Protein AF-A0A8S0P7T4-F1 (afdb_monomer)

Foldseek 3Di:
DVVVVCVPFVDDPDDPPDDGDDDDDADAAPLLLLLVVPLPPQCCVLQAAFFPHKDWPDDPDQQTWIKTAGDPPDPWGIWIKGFHDDDPVQSKTKMATPDGPDPDRDGIAIDGDDYHHHDDSNVSSVVSHVVNVCCVVVVVPDRD

Organism: NCBI:txid158383

Sequence (144 aa):
MEAQYIIRHHRHHPRAHQCSSSVVKHIKAPVDIVWSAVRRFDQPQKYKPFVSRCIVRDDFKIGSVREVNVKSGLPATTSTEMLELLDDQEHILGIKIVGGDHRLKVRAFLYHFVCSDLLSLEVIYTLLKLLFATLIITGQVLII

Radius of gyration: 14.76 Å; Cα contacts (8 Å, |Δi|>4): 246; chains: 1; bounding box: 32×32×36 Å

InterPro domains:
  IPR019587 Polyketide cyclase/dehydrase [PF10604] (19-103)
  IPR023393 START-like domain superfamily [G3DSA:3.30.530.20] (1-114)
  IPR050279 Plant defense and hormone signaling protein [PTHR31213] (17-104)

Nearest PDB structures (foldseek):
  3oqu-assembly1_A  TM=9.646E-01  e=8.986E-13  Arabidopsis thaliana
  3oqu-assembly1_B  TM=9.627E-01  e=3.269E-12  Arabidopsis thaliana
  5zch-assembly2_D  TM=9.610E-01  e=2.718E-12  Oryza sativa Japonica Group
  5gwp-assembly2_D  TM=9.671E-01  e=2.813E-11  Oryza sativa
  5or6-assembly1_A  TM=8.997E-01  e=3.292E-10  Arabidopsis thaliana

Mean predicted aligned error: 7.81 Å

Structure (mmCIF, N/CA/C/O backbone):
data_AF-A0A8S0P7T4-F1
#
_entry.id   AF-A0A8S0P7T4-F1
#
loop_
_atom_site.group_PDB
_atom_site.id
_atom_site.type_symbol
_atom_site.label_atom_id
_atom_site.label_alt_id
_atom_site.label_comp_id
_atom_site.label_asym_id
_atom_site.label_entity_id
_atom_site.label_seq_id
_atom_site.pdbx_PDB_ins_code
_atom_site.Cartn_x
_atom_site.Cartn_y
_atom_site.Cartn_z
_atom_site.occupancy
_atom_site.B_iso_or_equiv
_atom_site.auth_seq_id
_atom_site.auth_comp_id
_atom_site.auth_asym_id
_atom_site.auth_atom_id
_atom_site.pdbx_PDB_model_num
ATOM 1 N N . MET A 1 1 ? 1.140 -12.150 22.210 1.00 55.22 1 MET A N 1
ATOM 2 C CA . MET A 1 1 ? 0.026 -11.910 21.270 1.00 55.22 1 MET A CA 1
ATOM 3 C C . MET A 1 1 ? 0.563 -11.352 19.954 1.00 55.22 1 MET A C 1
ATOM 5 O O . MET A 1 1 ? 0.498 -12.051 18.958 1.00 55.22 1 MET A O 1
ATOM 9 N N . GLU A 1 2 ? 1.242 -10.202 19.964 1.00 58.69 2 GLU A N 1
ATOM 10 C CA . GLU A 1 2 ? 1.840 -9.550 18.776 1.00 58.69 2 GLU A CA 1
ATOM 11 C C . GLU A 1 2 ? 2.793 -10.440 17.962 1.00 58.69 2 GLU A C 1
ATOM 13 O O . GLU A 1 2 ? 2.658 -10.547 16.747 1.00 58.69 2 GLU A O 1
ATOM 18 N N . ALA A 1 3 ? 3.706 -11.155 18.628 1.00 56.72 3 ALA A N 1
ATOM 19 C CA . ALA A 1 3 ? 4.655 -12.046 17.956 1.00 56.72 3 ALA A CA 1
ATOM 20 C C . ALA A 1 3 ? 3.970 -13.152 17.127 1.00 56.72 3 ALA A C 1
ATOM 22 O O . ALA A 1 3 ? 4.479 -13.530 16.077 1.00 56.72 3 ALA A O 1
ATOM 23 N N . GLN A 1 4 ? 2.798 -13.647 17.550 1.00 59.97 4 GLN A N 1
ATOM 24 C CA . GLN A 1 4 ? 2.056 -14.658 16.788 1.00 59.97 4 GLN A CA 1
ATOM 25 C C . GLN A 1 4 ? 1.457 -14.076 15.501 1.00 59.97 4 GLN A C 1
ATOM 27 O O . GLN A 1 4 ? 1.464 -14.758 14.480 1.00 59.97 4 GLN A O 1
ATOM 32 N N . TYR A 1 5 ? 1.001 -12.820 15.518 1.00 64.56 5 TYR A N 1
ATOM 33 C CA . TYR A 1 5 ? 0.485 -12.139 14.325 1.00 64.56 5 TYR A CA 1
ATOM 34 C C . TYR A 1 5 ? 1.599 -11.818 13.326 1.00 64.56 5 TYR A C 1
ATOM 36 O O . TYR A 1 5 ? 1.454 -12.103 12.138 1.00 64.56 5 TYR A O 1
ATOM 44 N N . ILE A 1 6 ? 2.752 -11.339 13.809 1.00 63.84 6 ILE A N 1
ATOM 45 C CA . ILE A 1 6 ? 3.943 -11.116 12.972 1.00 63.84 6 ILE A CA 1
ATOM 46 C C . ILE A 1 6 ? 4.357 -12.421 12.277 1.00 63.84 6 ILE A C 1
ATOM 48 O O . ILE A 1 6 ? 4.576 -12.443 11.071 1.00 63.84 6 ILE A O 1
ATOM 52 N N . ILE A 1 7 ? 4.393 -13.537 13.011 1.00 64.06 7 ILE A N 1
ATOM 53 C CA . ILE A 1 7 ? 4.761 -14.848 12.454 1.00 64.06 7 ILE A CA 1
ATOM 54 C C . ILE A 1 7 ? 3.720 -15.381 11.457 1.00 64.06 7 ILE A C 1
ATOM 56 O O . ILE A 1 7 ? 4.090 -16.094 10.525 1.00 64.06 7 ILE A O 1
ATOM 60 N N . ARG A 1 8 ? 2.428 -15.091 11.640 1.00 65.75 8 ARG A N 1
ATOM 61 C CA . ARG A 1 8 ? 1.369 -15.583 10.743 1.00 65.75 8 ARG A CA 1
ATOM 62 C C . ARG A 1 8 ? 1.293 -14.798 9.441 1.00 65.75 8 ARG A C 1
ATOM 64 O O . ARG A 1 8 ? 1.174 -15.405 8.384 1.00 65.75 8 ARG A O 1
ATOM 71 N N . HIS A 1 9 ? 1.384 -13.474 9.524 1.00 64.38 9 HIS A N 1
ATOM 72 C CA . HIS A 1 9 ? 1.082 -12.597 8.395 1.00 64.38 9 HIS A CA 1
ATOM 73 C C . HIS A 1 9 ? 2.343 -11.989 7.765 1.00 64.38 9 HIS A C 1
ATOM 75 O O . HIS A 1 9 ? 2.407 -11.853 6.550 1.00 64.38 9 HIS A 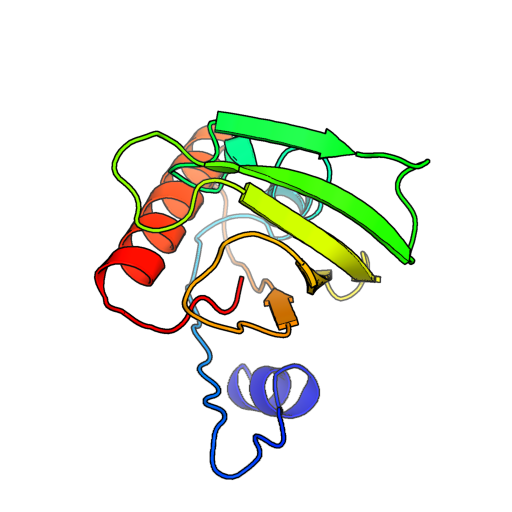O 1
ATOM 81 N N . HIS A 1 10 ? 3.398 -11.727 8.543 1.00 64.75 10 HIS A N 1
ATOM 82 C CA . HIS A 1 10 ? 4.618 -11.049 8.072 1.00 64.75 10 HIS A CA 1
ATOM 83 C C . HIS A 1 10 ? 5.807 -12.001 7.856 1.00 64.75 10 HIS A C 1
ATOM 85 O O . HIS A 1 10 ? 6.963 -11.577 7.764 1.00 64.75 10 HIS A O 1
ATOM 91 N N . ARG A 1 11 ? 5.556 -13.314 7.772 1.00 65.31 11 ARG A N 1
ATOM 92 C CA . ARG A 1 11 ? 6.609 -14.309 7.549 1.00 65.31 11 ARG A CA 1
ATOM 93 C C . ARG A 1 11 ? 6.966 -14.393 6.074 1.00 65.31 11 ARG A C 1
ATOM 95 O O . ARG A 1 11 ? 6.428 -15.195 5.312 1.00 65.31 11 ARG A O 1
ATOM 102 N N . HIS A 1 12 ? 7.931 -13.577 5.683 1.00 68.62 12 HIS A N 1
ATOM 103 C CA . HIS A 1 12 ? 8.570 -13.693 4.383 1.00 68.62 12 HIS A CA 1
ATOM 104 C C . HIS A 1 12 ? 9.703 -14.725 4.442 1.00 68.62 12 HIS A C 1
ATOM 106 O O . HIS A 1 12 ? 10.427 -14.814 5.431 1.00 68.62 12 HIS A O 1
ATOM 112 N N . HIS A 1 13 ? 9.872 -15.494 3.367 1.00 69.69 13 HIS A N 1
ATOM 113 C CA . HIS A 1 13 ? 11.032 -16.363 3.158 1.00 69.69 13 HIS A CA 1
ATOM 114 C C . HIS A 1 13 ? 11.975 -15.672 2.161 1.00 69.69 13 HIS A C 1
ATOM 116 O O . HIS A 1 13 ? 11.913 -15.965 0.961 1.00 69.69 13 HIS A O 1
ATOM 122 N N . PRO A 1 14 ? 12.775 -14.680 2.606 1.00 72.62 14 PRO A N 1
ATOM 123 C CA . PRO A 1 14 ? 13.667 -13.959 1.713 1.00 72.62 14 PRO A CA 1
ATOM 124 C C . PRO A 1 14 ? 14.710 -14.911 1.122 1.00 72.62 14 PRO A C 1
ATOM 126 O O . PRO A 1 14 ? 15.282 -15.753 1.812 1.00 72.62 14 PRO A O 1
ATOM 129 N N . ARG A 1 15 ? 14.973 -14.771 -0.179 1.00 77.31 15 ARG A N 1
ATOM 130 C CA . ARG A 1 15 ? 16.134 -15.392 -0.834 1.00 77.31 15 ARG A CA 1
ATOM 131 C C . ARG A 1 15 ? 17.424 -14.693 -0.384 1.00 77.31 15 ARG A C 1
ATOM 133 O O . ARG A 1 15 ? 17.370 -13.600 0.163 1.00 77.31 15 ARG A O 1
ATOM 140 N N . ALA A 1 16 ? 18.586 -15.260 -0.711 1.00 77.62 16 ALA A N 1
ATOM 141 C CA . ALA A 1 16 ? 19.901 -14.735 -0.303 1.00 77.62 16 ALA A CA 1
ATOM 142 C C . ALA A 1 16 ? 20.176 -13.251 -0.659 1.00 77.62 16 ALA A C 1
ATOM 144 O O . ALA A 1 16 ? 21.020 -12.622 -0.038 1.00 77.62 16 ALA A O 1
ATOM 145 N N . HIS A 1 17 ? 19.469 -12.681 -1.641 1.00 76.81 17 HIS A N 1
ATOM 146 C CA . HIS A 1 17 ? 19.585 -11.278 -2.073 1.00 76.81 17 HIS A CA 1
ATOM 147 C C . HIS A 1 17 ? 18.384 -10.414 -1.648 1.00 76.81 17 HIS A C 1
ATOM 149 O O . HIS A 1 17 ? 18.127 -9.363 -2.237 1.00 76.81 17 HIS A O 1
ATOM 155 N N . GLN A 1 18 ? 17.579 -10.894 -0.700 1.00 75.19 18 GLN A N 1
ATOM 156 C CA . GLN A 1 18 ? 16.372 -10.227 -0.229 1.00 75.19 18 GLN A CA 1
ATOM 157 C C . GLN A 1 18 ? 16.469 -9.987 1.271 1.00 75.19 18 GLN A C 1
ATOM 159 O O . GLN A 1 18 ? 17.012 -10.802 2.010 1.00 75.19 18 GLN A O 1
ATOM 164 N N . CYS A 1 19 ? 15.880 -8.886 1.713 1.00 74.69 19 CYS A N 1
ATOM 165 C CA . CYS A 1 19 ? 15.738 -8.566 3.123 1.00 74.69 19 CYS A CA 1
ATOM 166 C C . CYS A 1 19 ? 14.250 -8.525 3.474 1.00 74.69 19 CYS A C 1
ATOM 168 O O . CYS A 1 19 ? 13.418 -8.177 2.635 1.00 74.69 19 CYS A O 1
ATOM 170 N N . SER A 1 20 ? 13.934 -8.859 4.722 1.00 72.94 20 SER A N 1
ATOM 171 C CA . SER A 1 20 ? 12.624 -8.630 5.324 1.00 72.94 20 SER A CA 1
ATOM 172 C C . SER A 1 20 ? 12.832 -7.854 6.615 1.00 72.94 20 SER A C 1
ATOM 174 O O . SER A 1 20 ? 13.755 -8.144 7.370 1.00 72.94 20 SER A O 1
ATOM 176 N N . SER A 1 21 ? 11.973 -6.878 6.864 1.00 73.88 21 SER A N 1
ATOM 177 C CA . SER A 1 21 ? 11.859 -6.176 8.141 1.00 73.88 21 SER A CA 1
ATOM 178 C C . SER A 1 21 ? 10.480 -6.485 8.742 1.00 73.88 21 SER A C 1
ATOM 180 O O . SER A 1 21 ? 9.687 -7.224 8.162 1.00 73.88 21 SER A O 1
ATOM 182 N N . SER A 1 22 ? 10.167 -5.970 9.916 1.00 72.44 22 SER A N 1
ATOM 183 C CA . SER A 1 22 ? 8.801 -5.888 10.440 1.00 72.44 22 SER A CA 1
ATOM 184 C C . SER A 1 22 ? 8.815 -4.797 11.491 1.00 72.44 22 SER A C 1
ATOM 186 O O . SER A 1 22 ? 9.726 -4.762 12.319 1.00 72.44 22 SER A O 1
ATOM 188 N N . VAL A 1 23 ? 7.837 -3.896 11.455 1.00 74.12 23 VAL A N 1
ATOM 189 C CA . VAL A 1 23 ? 7.754 -2.806 12.427 1.00 74.12 23 VAL A CA 1
ATOM 190 C C . VAL A 1 23 ? 6.392 -2.819 13.083 1.00 74.12 23 VAL A C 1
ATOM 192 O O . VAL A 1 23 ? 5.365 -2.876 12.416 1.00 74.12 23 VAL A O 1
ATOM 195 N N . VAL A 1 24 ? 6.406 -2.751 14.410 1.00 73.00 24 VAL A N 1
ATOM 196 C CA . VAL A 1 24 ? 5.208 -2.632 15.232 1.00 73.00 24 VAL A CA 1
ATOM 197 C C . VAL A 1 24 ? 5.195 -1.239 15.832 1.00 73.00 24 VAL A C 1
ATOM 199 O O . VAL A 1 24 ? 6.182 -0.796 16.426 1.00 73.00 24 VAL A O 1
ATOM 202 N N . LYS A 1 25 ? 4.069 -0.542 15.688 1.00 75.19 25 LYS A N 1
ATOM 203 C CA . LYS A 1 25 ? 3.845 0.737 16.350 1.00 75.19 25 LYS A CA 1
ATOM 204 C C . LYS A 1 25 ? 2.477 0.754 17.001 1.00 75.19 25 LYS A C 1
ATOM 206 O O . LYS A 1 25 ? 1.470 0.516 16.345 1.00 75.19 25 LYS A O 1
ATOM 211 N N . HIS A 1 26 ? 2.450 1.109 18.279 1.00 73.38 26 HIS A N 1
ATOM 212 C CA . HIS A 1 26 ? 1.206 1.373 18.987 1.00 73.38 26 HIS A CA 1
ATOM 213 C C . HIS A 1 26 ? 0.729 2.790 18.696 1.00 73.38 26 HIS A C 1
ATOM 215 O O . HIS A 1 26 ? 1.473 3.762 18.863 1.00 73.38 26 HIS A O 1
ATOM 221 N N . ILE A 1 27 ? -0.522 2.886 18.262 1.00 75.81 27 ILE A N 1
ATOM 222 C CA . ILE A 1 27 ? -1.264 4.132 18.099 1.00 75.81 27 ILE A CA 1
ATOM 223 C C . ILE A 1 27 ? -2.386 4.085 19.134 1.00 75.81 27 ILE A C 1
ATOM 225 O O . ILE A 1 27 ? -3.019 3.049 19.301 1.00 75.81 27 ILE A O 1
ATOM 229 N N . LYS A 1 28 ? -2.614 5.186 19.851 1.00 79.06 28 LYS A N 1
ATOM 230 C CA . LYS A 1 28 ? -3.696 5.283 20.839 1.00 79.06 28 LYS A CA 1
ATOM 231 C C . LYS A 1 28 ? -5.003 5.702 20.162 1.00 79.06 28 LYS A C 1
ATOM 233 O O . LYS A 1 28 ? -5.409 6.843 20.302 1.00 79.06 28 LYS A O 1
ATOM 238 N N . ALA A 1 29 ? -5.582 4.866 19.312 1.00 79.19 29 ALA A N 1
ATOM 239 C CA . ALA A 1 29 ? -6.795 5.202 18.560 1.00 79.19 29 ALA A CA 1
ATOM 240 C C . ALA A 1 29 ? -7.746 3.991 18.491 1.00 79.19 29 ALA A C 1
ATOM 242 O O . ALA A 1 29 ? -7.339 2.881 18.805 1.00 79.19 29 ALA A O 1
ATOM 243 N N . PRO A 1 30 ? -9.017 4.142 18.089 1.00 85.31 30 PRO A N 1
ATOM 244 C CA . PRO A 1 30 ? -9.849 2.992 17.766 1.00 85.31 30 PRO A CA 1
ATOM 245 C C . PRO A 1 30 ? -9.380 2.386 16.440 1.00 85.31 30 PRO A C 1
ATOM 247 O O . PRO A 1 30 ? -9.068 3.123 15.495 1.00 85.31 30 PRO A O 1
ATOM 250 N N . VAL A 1 31 ? -9.346 1.051 16.359 1.00 84.38 31 VAL A N 1
ATOM 251 C CA . VAL A 1 31 ? -8.835 0.330 15.179 1.00 84.38 31 VAL A CA 1
ATOM 252 C C . VAL A 1 31 ? -9.589 0.718 13.910 1.00 84.38 31 VAL A C 1
ATOM 254 O O . VAL A 1 31 ? -8.948 1.019 12.909 1.00 84.38 31 VAL A O 1
ATOM 257 N N . ASP A 1 32 ? -10.913 0.866 13.985 1.00 85.06 32 ASP A N 1
ATOM 258 C CA . ASP A 1 32 ? -11.765 1.240 12.851 1.00 85.06 32 ASP A CA 1
ATOM 259 C C . ASP A 1 32 ? -11.368 2.592 12.252 1.00 85.06 32 ASP A C 1
ATOM 261 O O . ASP A 1 32 ? -11.372 2.780 11.034 1.00 85.06 32 ASP A O 1
ATOM 265 N N . ILE A 1 33 ? -10.976 3.549 13.101 1.00 86.31 33 ILE A N 1
ATOM 266 C CA . ILE A 1 33 ? -10.585 4.884 12.649 1.00 86.31 33 ILE A CA 1
ATOM 267 C C . ILE A 1 33 ? -9.237 4.814 11.930 1.00 86.31 33 ILE A C 1
ATOM 269 O O . ILE A 1 33 ? -9.101 5.361 10.832 1.00 86.31 33 ILE A O 1
ATOM 273 N N . VAL A 1 34 ? -8.257 4.112 12.506 1.00 86.69 34 VAL A N 1
ATOM 274 C CA . VAL A 1 34 ? -6.941 3.917 11.877 1.00 86.69 34 VAL A CA 1
ATOM 275 C C . VAL A 1 34 ? -7.082 3.138 10.571 1.00 86.69 34 VAL A C 1
ATOM 277 O O . VAL A 1 34 ? -6.541 3.543 9.540 1.00 86.69 34 VAL A O 1
ATOM 280 N N . TRP A 1 35 ? -7.872 2.070 10.586 1.00 89.94 35 TRP A N 1
ATOM 281 C CA . TRP A 1 35 ? -8.138 1.243 9.424 1.00 89.94 35 TRP A CA 1
ATOM 282 C C . TRP A 1 35 ? -8.827 2.030 8.311 1.00 89.94 35 TRP A C 1
ATOM 284 O O . TRP A 1 35 ? -8.373 1.991 7.171 1.00 89.94 35 TRP A O 1
ATOM 294 N N . SER A 1 36 ? -9.834 2.854 8.628 1.00 90.19 36 SER A N 1
ATOM 295 C CA . SER A 1 36 ? -10.515 3.717 7.649 1.00 90.19 36 SER A CA 1
ATOM 296 C C . SER A 1 36 ? -9.582 4.701 6.928 1.00 90.19 36 SER A C 1
ATOM 298 O O . SER A 1 36 ? -9.902 5.170 5.828 1.00 90.19 36 SER A O 1
ATOM 300 N N . ALA A 1 37 ? -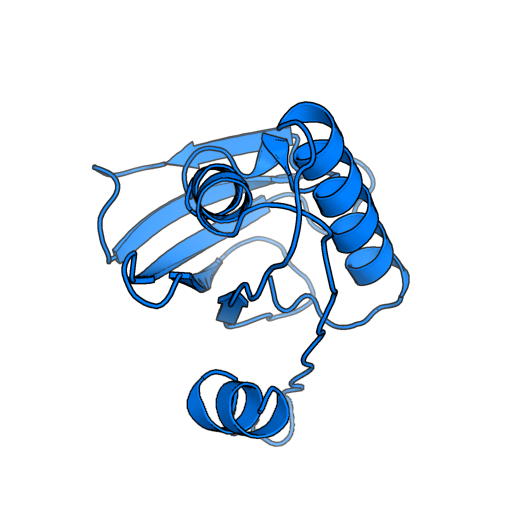8.439 5.030 7.541 1.00 88.19 37 ALA A N 1
ATOM 301 C CA . ALA A 1 37 ? -7.398 5.858 6.951 1.00 88.19 37 ALA A CA 1
ATOM 302 C C . ALA A 1 37 ? -6.437 5.028 6.088 1.00 88.19 37 ALA A C 1
ATOM 304 O O . ALA A 1 37 ? -6.176 5.400 4.943 1.00 88.19 37 ALA A O 1
ATOM 305 N N . VAL A 1 38 ? -5.929 3.909 6.614 1.00 89.00 38 VAL A N 1
ATOM 306 C CA . VAL A 1 38 ? -4.865 3.127 5.959 1.00 89.00 38 VAL A CA 1
ATOM 307 C C . VAL A 1 38 ? -5.396 2.233 4.842 1.00 89.00 38 VAL A C 1
ATOM 309 O O . VAL A 1 38 ? -4.722 2.091 3.825 1.00 89.00 38 VAL A O 1
ATOM 312 N N . ARG A 1 39 ? -6.634 1.728 4.948 1.00 91.00 39 ARG A N 1
ATOM 313 C CA . ARG A 1 39 ? -7.281 0.912 3.905 1.00 91.00 39 ARG A CA 1
ATOM 314 C C . ARG A 1 39 ? -7.476 1.643 2.577 1.00 91.00 39 ARG A C 1
ATOM 316 O O . ARG A 1 39 ? -7.779 1.013 1.572 1.00 91.00 39 ARG A O 1
ATOM 323 N N . ARG A 1 40 ? -7.321 2.974 2.548 1.00 90.69 40 ARG A N 1
ATOM 324 C CA . ARG A 1 40 ? -7.473 3.813 1.349 1.00 90.69 40 ARG A CA 1
ATOM 325 C C . ARG A 1 40 ? -6.291 3.641 0.402 1.00 90.69 40 ARG A C 1
ATOM 327 O O . ARG A 1 40 ? -5.368 4.459 0.354 1.00 90.69 40 ARG A O 1
ATOM 334 N N . PHE A 1 41 ? -6.342 2.574 -0.385 1.00 91.38 41 PHE A N 1
ATOM 335 C CA . PHE A 1 41 ? -5.366 2.302 -1.434 1.00 91.38 41 PHE A CA 1
ATOM 336 C C . PHE A 1 41 ? -5.335 3.394 -2.527 1.00 91.38 41 PHE A C 1
ATOM 338 O O . PHE A 1 41 ? -4.308 3.603 -3.161 1.00 91.38 41 PHE A O 1
ATOM 345 N N . ASP A 1 42 ? -6.383 4.188 -2.702 1.00 91.75 42 ASP A N 1
ATOM 346 C CA . ASP A 1 42 ? -6.423 5.308 -3.646 1.00 91.75 42 ASP A CA 1
ATOM 347 C C . ASP A 1 42 ? -5.789 6.600 -3.101 1.00 91.75 42 ASP A C 1
ATOM 349 O O . ASP A 1 42 ? -5.327 7.436 -3.879 1.00 91.75 42 ASP A O 1
ATOM 353 N N . GLN A 1 43 ? -5.731 6.770 -1.773 1.00 91.88 43 GLN A N 1
ATOM 354 C CA . GLN A 1 43 ? -5.322 8.023 -1.120 1.00 91.88 43 GLN A CA 1
ATOM 355 C C . GLN A 1 43 ? -4.126 7.887 -0.154 1.00 91.88 43 GLN A C 1
ATOM 357 O O . GLN A 1 43 ? -4.181 8.406 0.971 1.00 91.88 43 GLN A O 1
ATOM 362 N N . PRO A 1 44 ? -2.997 7.273 -0.563 1.00 90.62 44 PRO A N 1
ATOM 363 C CA . PRO A 1 44 ? -1.824 7.129 0.299 1.00 90.62 44 PRO A CA 1
ATOM 364 C C . PRO A 1 44 ? -1.230 8.466 0.764 1.00 90.62 44 PRO A C 1
ATOM 366 O O . PRO A 1 44 ? -0.661 8.532 1.849 1.00 90.62 44 PRO A O 1
ATOM 369 N N . GLN A 1 45 ? -1.400 9.554 0.005 1.00 90.38 45 GLN A N 1
ATOM 370 C CA . GLN A 1 45 ? -0.923 10.906 0.338 1.00 90.38 45 GLN A CA 1
ATOM 371 C C . GLN A 1 45 ? -1.449 11.451 1.665 1.00 90.38 45 GLN A C 1
ATOM 373 O O . GLN A 1 45 ? -0.853 12.356 2.254 1.00 90.38 45 GLN A O 1
ATOM 378 N N . LYS A 1 46 ? -2.573 10.916 2.149 1.00 89.25 46 LYS A N 1
ATOM 379 C CA . LYS A 1 46 ? -3.134 11.354 3.422 1.00 89.25 46 LYS A CA 1
ATOM 380 C C . LYS A 1 46 ? -2.285 10.907 4.603 1.00 89.25 46 LYS A C 1
ATOM 382 O O . LYS A 1 46 ? -2.213 11.645 5.578 1.00 89.25 46 LYS A O 1
ATOM 387 N N . TYR A 1 47 ? -1.622 9.755 4.512 1.00 86.56 47 TYR A N 1
ATOM 388 C CA . TYR A 1 47 ? -0.889 9.164 5.632 1.00 86.56 47 TYR A CA 1
ATOM 389 C C . TYR A 1 47 ? 0.593 8.888 5.343 1.00 86.56 47 TYR A C 1
ATOM 391 O O . TYR A 1 47 ? 1.379 8.838 6.282 1.00 86.56 47 TYR A O 1
ATOM 399 N N . LYS A 1 48 ? 1.015 8.770 4.078 1.00 86.94 48 LYS A N 1
ATOM 400 C CA . LYS A 1 48 ? 2.427 8.627 3.699 1.00 86.94 48 LYS A CA 1
ATOM 401 C C . LYS A 1 48 ? 3.043 10.002 3.408 1.00 86.94 48 LYS A C 1
ATOM 403 O O . LYS A 1 48 ? 2.582 10.696 2.496 1.00 86.94 48 LYS A O 1
ATOM 408 N N . PRO A 1 49 ? 4.095 10.416 4.132 1.00 78.19 49 PRO A N 1
ATOM 409 C CA . PRO A 1 49 ? 4.841 11.615 3.795 1.00 78.19 49 PRO A CA 1
ATOM 410 C C . PRO A 1 49 ? 5.564 11.350 2.470 1.00 78.19 49 PRO A C 1
ATOM 412 O O . PRO A 1 49 ? 5.948 10.224 2.183 1.00 78.19 49 PRO A O 1
ATOM 415 N N . PHE A 1 50 ? 5.737 12.375 1.647 1.00 83.75 50 PHE A N 1
ATOM 416 C CA . PHE A 1 50 ? 6.408 12.308 0.339 1.00 83.75 50 PHE A CA 1
ATOM 417 C C . PHE A 1 50 ? 5.624 11.744 -0.842 1.00 83.75 50 PHE A C 1
ATOM 419 O O . PHE A 1 50 ? 6.134 11.848 -1.949 1.00 83.75 50 PHE A O 1
ATOM 426 N N . VAL A 1 51 ? 4.390 11.267 -0.686 1.00 88.62 51 VAL A N 1
ATOM 427 C CA . VAL A 1 51 ? 3.531 11.045 -1.859 1.00 88.62 51 VAL A CA 1
ATOM 428 C C . VAL A 1 51 ? 3.029 12.396 -2.371 1.00 88.62 51 VAL A C 1
ATOM 430 O O . VAL A 1 51 ? 2.440 13.173 -1.616 1.00 88.62 51 VAL A O 1
ATOM 433 N N . SER A 1 52 ? 3.290 12.694 -3.642 1.00 90.06 52 SER A N 1
ATOM 434 C CA . SER A 1 52 ? 2.813 13.902 -4.324 1.00 90.06 52 SER A CA 1
ATOM 435 C C . SER A 1 52 ? 1.508 13.644 -5.075 1.00 90.06 52 SER A C 1
ATOM 437 O O . SER A 1 52 ? 0.617 14.492 -5.067 1.00 90.06 52 SER A O 1
ATOM 439 N N . ARG A 1 53 ? 1.368 12.461 -5.683 1.00 90.56 53 ARG A N 1
ATOM 440 C CA . ARG A 1 53 ? 0.186 12.067 -6.456 1.00 90.56 53 ARG A CA 1
ATOM 441 C C . ARG A 1 53 ? -0.040 10.562 -6.364 1.00 90.56 53 ARG A C 1
ATOM 443 O O . ARG A 1 53 ? 0.911 9.798 -6.260 1.00 90.56 53 ARG A O 1
ATOM 450 N N . CYS A 1 54 ? -1.299 10.152 -6.438 1.00 92.88 54 CYS A N 1
ATOM 451 C CA . CYS A 1 54 ? -1.705 8.763 -6.598 1.00 92.88 54 CYS A CA 1
ATOM 452 C C . CYS A 1 54 ? -2.758 8.691 -7.708 1.00 92.88 54 CYS A C 1
ATOM 454 O O . CYS A 1 54 ? -3.680 9.508 -7.728 1.00 92.88 54 CYS A O 1
ATOM 456 N N . ILE A 1 55 ? -2.594 7.758 -8.643 1.00 92.94 55 ILE A N 1
ATOM 457 C CA . ILE A 1 55 ? -3.523 7.508 -9.747 1.00 92.94 55 ILE A CA 1
ATOM 458 C C . ILE A 1 55 ? -3.884 6.027 -9.708 1.00 92.94 55 ILE A C 1
ATOM 460 O O . ILE A 1 55 ? -3.006 5.183 -9.850 1.00 92.94 55 ILE A O 1
ATOM 464 N N . VAL A 1 56 ? -5.159 5.701 -9.524 1.00 90.88 56 VAL A N 1
ATOM 465 C CA . VAL A 1 56 ? -5.648 4.315 -9.569 1.00 90.88 56 VAL A CA 1
ATOM 466 C C . VAL A 1 56 ? -6.198 4.044 -10.964 1.00 90.88 56 VAL A C 1
ATOM 468 O O . VAL A 1 56 ? -6.907 4.889 -11.507 1.00 90.88 56 VAL A O 1
ATOM 471 N N . ARG A 1 57 ? -5.835 2.905 -11.564 1.00 78.88 57 ARG A N 1
ATOM 472 C CA . ARG A 1 57 ? -6.245 2.561 -12.937 1.00 78.88 57 ARG A CA 1
ATOM 473 C C . ARG A 1 57 ? -7.591 1.826 -13.011 1.00 78.88 57 ARG A C 1
ATOM 475 O O . ARG A 1 57 ? -8.205 1.848 -14.068 1.00 78.88 57 ARG A O 1
ATOM 482 N N . ASP A 1 58 ? -8.056 1.243 -11.903 1.00 78.19 58 ASP A N 1
ATOM 483 C CA . ASP A 1 58 ? -9.206 0.327 -11.859 1.00 78.19 58 ASP A CA 1
ATOM 484 C C . ASP A 1 58 ? -10.190 0.622 -10.710 1.00 78.19 58 ASP A C 1
ATOM 486 O O . ASP A 1 58 ? -9.877 1.351 -9.764 1.00 78.19 58 ASP A O 1
ATOM 490 N N . ASP A 1 59 ? -11.345 -0.049 -10.750 1.00 73.19 59 ASP A N 1
ATOM 491 C CA . ASP A 1 59 ? -12.361 -0.076 -9.691 1.00 73.19 59 ASP A CA 1
ATOM 492 C C . ASP A 1 59 ? -11.851 -0.817 -8.445 1.00 73.19 59 ASP A C 1
ATOM 494 O O . ASP A 1 59 ? -12.086 -2.014 -8.301 1.00 73.19 59 ASP A O 1
ATOM 498 N N . PHE A 1 60 ? -11.107 -0.105 -7.591 1.00 82.25 60 PHE A N 1
ATOM 499 C CA . PHE A 1 60 ? -10.706 -0.429 -6.209 1.00 82.25 60 PHE A CA 1
ATOM 500 C C . PHE A 1 60 ? -11.079 -1.845 -5.707 1.00 82.25 60 PHE A C 1
ATOM 502 O O . PHE A 1 60 ? -11.973 -2.025 -4.880 1.00 82.25 60 PHE A O 1
ATOM 509 N N . LYS A 1 61 ? -10.378 -2.866 -6.207 1.00 89.19 61 LYS A N 1
ATOM 510 C CA . LYS A 1 61 ? -10.576 -4.285 -5.885 1.00 89.19 61 LYS A CA 1
ATOM 511 C C . LYS A 1 61 ? -9.232 -4.998 -5.793 1.00 89.19 61 LYS A C 1
ATOM 513 O O . LYS A 1 61 ? -8.202 -4.459 -6.193 1.00 89.19 61 LYS A O 1
ATOM 518 N N . ILE A 1 62 ? -9.219 -6.224 -5.276 1.00 92.31 62 ILE A N 1
ATOM 519 C CA . ILE A 1 62 ? -7.999 -7.041 -5.285 1.00 92.31 62 ILE A CA 1
ATOM 520 C C . ILE A 1 62 ? -7.490 -7.185 -6.726 1.00 92.31 62 ILE A C 1
ATOM 522 O O . ILE A 1 62 ? -8.260 -7.475 -7.642 1.00 92.31 62 ILE A O 1
ATOM 526 N N . GLY A 1 63 ? -6.196 -6.941 -6.920 1.00 90.75 63 GLY A N 1
ATOM 527 C CA . GLY A 1 63 ? -5.544 -6.860 -8.225 1.00 90.75 63 GLY A CA 1
ATOM 528 C C . GLY A 1 63 ? -5.507 -5.456 -8.838 1.00 90.75 63 GLY A C 1
ATOM 529 O O . GLY A 1 63 ? -4.771 -5.260 -9.801 1.00 90.75 63 GLY A O 1
ATOM 530 N N . SER A 1 64 ? -6.228 -4.469 -8.289 1.00 93.38 64 SER A N 1
ATOM 531 C CA . SER A 1 64 ? -6.155 -3.080 -8.758 1.00 93.38 64 SER A CA 1
ATOM 532 C C . SER A 1 64 ? -4.745 -2.521 -8.630 1.00 93.38 64 SER A C 1
ATOM 534 O O . SER A 1 64 ? -4.060 -2.732 -7.624 1.00 93.38 64 SER A O 1
ATOM 536 N N . VAL A 1 65 ? -4.341 -1.744 -9.635 1.00 93.50 65 VAL A N 1
ATOM 537 C CA . VAL A 1 65 ? -3.020 -1.115 -9.685 1.00 93.50 65 VAL A CA 1
ATOM 538 C C . VAL A 1 65 ? -3.130 0.398 -9.504 1.00 93.50 65 VAL A C 1
ATOM 540 O O . VAL A 1 65 ? -3.989 1.060 -10.094 1.00 93.50 65 VAL A O 1
ATOM 543 N N . ARG A 1 66 ? -2.223 0.957 -8.702 1.00 93.50 66 ARG A N 1
ATOM 544 C CA . ARG A 1 66 ? -2.011 2.396 -8.548 1.00 93.50 66 ARG A CA 1
ATOM 545 C C . ARG A 1 66 ? -0.607 2.801 -8.974 1.00 93.50 66 ARG A C 1
ATOM 547 O O . ARG A 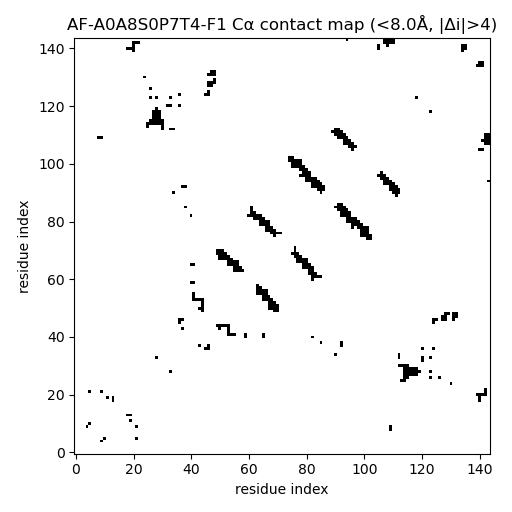1 66 ? 0.361 2.070 -8.774 1.00 93.50 66 ARG A O 1
ATOM 554 N N . GLU A 1 67 ? -0.504 4.003 -9.511 1.00 92.81 67 GLU A N 1
ATOM 555 C CA . GLU A 1 67 ? 0.748 4.697 -9.773 1.00 92.81 67 GLU A CA 1
ATOM 556 C C . GLU A 1 67 ? 0.905 5.818 -8.746 1.00 92.81 67 GLU A C 1
ATOM 558 O O . GLU A 1 67 ? 0.063 6.713 -8.637 1.00 92.81 67 GLU A O 1
ATOM 563 N N . VAL A 1 68 ? 1.962 5.736 -7.945 1.00 91.00 68 VAL A N 1
ATOM 564 C CA . VAL A 1 68 ? 2.275 6.687 -6.883 1.00 91.00 68 VAL A CA 1
ATOM 565 C C . VAL A 1 68 ? 3.480 7.501 -7.313 1.00 91.00 68 VAL A C 1
ATOM 567 O O . VAL A 1 68 ? 4.564 6.952 -7.496 1.00 91.00 68 VAL A O 1
ATOM 570 N N . ASN A 1 69 ? 3.310 8.815 -7.402 1.00 89.50 69 ASN A N 1
ATOM 571 C CA . ASN A 1 69 ? 4.424 9.732 -7.587 1.00 89.50 69 ASN A CA 1
ATOM 572 C C . ASN A 1 69 ? 4.869 10.238 -6.227 1.00 89.50 69 ASN A C 1
ATOM 574 O O . ASN A 1 69 ? 4.045 10.591 -5.373 1.00 89.50 69 ASN A O 1
ATOM 578 N N . VAL A 1 70 ? 6.179 10.313 -6.038 1.00 86.00 70 VAL A N 1
ATOM 579 C CA . VAL A 1 70 ? 6.762 10.891 -4.831 1.00 86.00 70 VAL A CA 1
ATOM 580 C C . VAL A 1 70 ? 7.279 12.305 -5.096 1.00 86.00 70 VAL A C 1
ATOM 582 O O . VAL A 1 70 ? 7.309 12.784 -6.230 1.00 86.00 70 VAL A O 1
ATOM 585 N N . LYS A 1 71 ? 7.578 13.045 -4.030 1.00 83.31 71 LYS A N 1
ATOM 586 C CA . LYS A 1 71 ? 8.096 14.415 -4.124 1.00 83.31 71 LYS A CA 1
ATOM 587 C C . LYS A 1 71 ? 9.523 14.423 -4.688 1.00 83.31 71 LYS A C 1
ATOM 589 O O . LYS A 1 71 ? 10.299 13.500 -4.455 1.00 83.31 71 LYS A O 1
ATOM 594 N N . SER A 1 72 ? 9.864 15.501 -5.394 1.00 66.38 72 SER A N 1
ATOM 595 C CA . SER A 1 72 ? 11.198 15.746 -5.952 1.00 66.38 72 SER A CA 1
ATOM 596 C C . SER A 1 72 ? 12.287 15.747 -4.874 1.00 66.38 72 SER A C 1
ATOM 598 O O . SER A 1 72 ? 12.053 16.218 -3.762 1.00 66.38 72 SER A O 1
ATOM 600 N N . GLY A 1 73 ? 13.488 15.276 -5.223 1.00 70.19 73 GLY A N 1
ATOM 601 C CA . GLY A 1 73 ? 14.636 15.197 -4.308 1.00 70.19 73 GLY A CA 1
ATOM 602 C C . GLY A 1 73 ? 14.793 13.847 -3.601 1.00 70.19 73 GLY A C 1
ATOM 603 O O . GLY A 1 73 ? 15.766 13.656 -2.876 1.00 70.19 73 GLY A O 1
ATOM 604 N N . LEU A 1 74 ? 13.878 12.900 -3.831 1.00 71.69 74 LEU A N 1
ATOM 605 C CA . LEU A 1 74 ? 14.050 11.502 -3.440 1.00 71.69 74 LEU A CA 1
ATOM 606 C C . LEU A 1 74 ? 14.722 10.682 -4.559 1.00 71.69 74 LEU A C 1
ATOM 608 O O . LEU A 1 74 ? 14.612 11.049 -5.728 1.00 71.69 74 LEU A O 1
ATOM 612 N N . PRO A 1 75 ? 15.402 9.562 -4.232 1.00 68.81 75 PRO A N 1
ATOM 613 C CA . PRO A 1 75 ? 16.095 8.730 -5.223 1.00 68.81 75 PRO A CA 1
ATOM 614 C C . PRO A 1 75 ? 15.193 8.029 -6.247 1.00 68.81 75 PRO A C 1
ATOM 616 O O . PRO A 1 75 ? 15.704 7.527 -7.241 1.00 68.81 75 PRO A O 1
ATOM 619 N N . ALA A 1 76 ? 13.894 7.938 -5.970 1.00 73.88 76 ALA A N 1
ATOM 620 C CA . ALA A 1 76 ? 12.875 7.400 -6.861 1.00 73.88 76 ALA A CA 1
ATOM 621 C C . ALA A 1 76 ? 11.791 8.460 -7.049 1.00 73.88 76 ALA A C 1
ATOM 623 O O . ALA A 1 76 ? 11.590 9.286 -6.155 1.00 73.88 76 ALA A O 1
ATOM 624 N N . THR A 1 77 ? 11.102 8.436 -8.184 1.00 81.75 77 THR A N 1
ATOM 625 C CA . THR A 1 77 ? 10.061 9.408 -8.541 1.00 81.75 77 THR A CA 1
ATOM 626 C C . THR A 1 77 ? 8.686 8.766 -8.705 1.00 81.75 77 THR A C 1
ATOM 628 O O . THR A 1 77 ? 7.678 9.443 -8.482 1.00 81.75 77 THR A O 1
ATOM 631 N N . THR A 1 78 ? 8.624 7.464 -9.004 1.00 87.56 78 THR A N 1
ATOM 632 C CA . THR A 1 78 ? 7.388 6.730 -9.305 1.00 87.56 78 THR A CA 1
ATOM 633 C C . THR A 1 78 ? 7.387 5.308 -8.735 1.00 87.56 78 THR A C 1
ATOM 635 O O . THR A 1 78 ? 8.401 4.616 -8.687 1.00 87.56 78 THR A O 1
ATOM 638 N N . SER A 1 79 ? 6.210 4.843 -8.320 1.00 87.81 79 SER A N 1
ATOM 639 C CA . SER A 1 79 ? 5.959 3.488 -7.827 1.00 87.81 79 SER A CA 1
ATOM 640 C C . SER A 1 79 ? 4.705 2.930 -8.477 1.00 87.81 79 SER A C 1
ATOM 642 O O . SER A 1 79 ? 3.654 3.566 -8.423 1.00 87.81 79 SER A O 1
ATOM 644 N N . THR A 1 80 ? 4.786 1.737 -9.058 1.00 90.69 80 THR A N 1
ATOM 645 C CA . THR A 1 80 ? 3.603 1.005 -9.519 1.00 90.69 80 THR A CA 1
ATOM 646 C C . THR A 1 80 ? 3.286 -0.080 -8.504 1.00 90.69 80 THR A C 1
ATOM 648 O O . THR A 1 80 ? 4.080 -0.996 -8.287 1.00 90.69 80 THR A O 1
ATOM 651 N N . GLU A 1 81 ? 2.125 0.027 -7.872 1.00 91.06 81 GLU A N 1
ATOM 652 C CA . GLU A 1 81 ? 1.722 -0.781 -6.726 1.00 91.06 81 GLU A CA 1
ATOM 653 C C . GLU A 1 81 ? 0.402 -1.491 -7.012 1.00 91.06 81 GLU A C 1
ATOM 655 O O . GLU A 1 81 ? -0.511 -0.896 -7.566 1.00 91.06 81 GLU A O 1
ATOM 660 N N . MET A 1 82 ? 0.288 -2.750 -6.613 1.00 91.94 82 MET A N 1
ATOM 661 C CA . MET A 1 82 ? -0.888 -3.595 -6.784 1.00 91.94 82 MET A CA 1
ATOM 662 C C . MET A 1 82 ? -1.469 -3.951 -5.419 1.00 91.94 82 MET A C 1
ATOM 664 O O . MET A 1 82 ? -0.723 -4.290 -4.499 1.00 91.94 82 MET A O 1
ATOM 668 N N . LEU A 1 83 ? -2.792 -3.890 -5.291 1.00 92.62 83 LEU A N 1
ATOM 669 C CA . LEU A 1 83 ? -3.507 -4.353 -4.107 1.00 92.62 83 LEU A CA 1
ATOM 670 C C . LEU A 1 83 ? -3.571 -5.888 -4.116 1.00 92.62 83 LEU A C 1
ATOM 672 O O . LEU A 1 83 ? -4.252 -6.466 -4.958 1.00 92.62 83 LEU A O 1
ATOM 676 N N . GLU A 1 84 ? -2.863 -6.555 -3.205 1.00 91.06 84 GLU A N 1
ATOM 677 C CA . GLU A 1 84 ? -2.844 -8.026 -3.112 1.00 91.06 84 GLU A CA 1
ATOM 678 C C . GLU A 1 84 ? -3.823 -8.571 -2.070 1.00 91.06 84 GLU A C 1
ATOM 680 O O . GLU A 1 84 ? -4.365 -9.657 -2.256 1.00 91.06 84 GLU A O 1
ATOM 685 N N . LEU A 1 85 ? -4.054 -7.830 -0.985 1.00 89.25 85 LEU A N 1
ATOM 686 C CA . LEU A 1 85 ? -4.925 -8.253 0.108 1.00 89.25 85 LEU A CA 1
ATOM 687 C C . LEU A 1 85 ? -5.629 -7.044 0.722 1.00 89.25 85 LEU A C 1
ATOM 689 O O . LEU A 1 85 ? -5.012 -6.001 0.934 1.00 89.25 85 LEU A O 1
ATOM 693 N N . LEU A 1 86 ? -6.911 -7.201 1.024 1.00 91.44 86 LEU A N 1
ATOM 694 C CA . LEU A 1 86 ? -7.701 -6.249 1.786 1.00 91.44 86 LEU A CA 1
ATOM 695 C C . LEU A 1 86 ? -8.705 -7.045 2.617 1.00 91.44 86 LEU A C 1
ATOM 697 O O . LEU A 1 86 ? -9.689 -7.548 2.080 1.00 91.44 86 LEU A O 1
ATOM 701 N N . ASP A 1 87 ? -8.417 -7.184 3.905 1.00 89.75 87 ASP A N 1
ATOM 702 C CA . ASP A 1 87 ? -9.271 -7.855 4.878 1.00 89.75 87 ASP A CA 1
ATOM 703 C C . ASP A 1 87 ? -9.778 -6.819 5.881 1.00 89.75 87 ASP A C 1
ATOM 705 O O . ASP A 1 87 ? -9.013 -6.300 6.694 1.00 89.75 87 ASP A O 1
ATOM 709 N N . ASP A 1 88 ? -11.062 -6.479 5.787 1.00 90.12 88 ASP A N 1
ATOM 710 C CA . ASP A 1 88 ? -11.696 -5.513 6.684 1.00 90.12 88 ASP A CA 1
ATOM 711 C C . ASP A 1 88 ? -12.016 -6.098 8.070 1.00 90.12 88 ASP A C 1
ATOM 713 O O . ASP A 1 88 ? -12.217 -5.321 8.997 1.00 90.12 88 ASP A O 1
ATOM 717 N N . GLN A 1 89 ? -12.066 -7.428 8.231 1.00 89.00 89 GLN A N 1
ATOM 718 C CA . GLN A 1 89 ? -12.337 -8.068 9.526 1.00 89.00 89 GLN A CA 1
ATOM 719 C C . GLN A 1 89 ? -11.066 -8.146 10.372 1.00 89.00 89 GLN A C 1
ATOM 721 O O . GLN A 1 89 ? -11.065 -7.770 11.543 1.00 89.00 89 GLN A O 1
ATOM 726 N N . GLU A 1 90 ? -9.970 -8.586 9.754 1.00 84.06 90 GLU A N 1
ATOM 727 C CA . GLU A 1 90 ? -8.664 -8.699 10.413 1.00 84.06 90 GLU A CA 1
ATOM 728 C C . GLU A 1 90 ? -7.817 -7.417 10.274 1.00 84.06 90 GLU A C 1
ATOM 730 O O . GLU A 1 90 ? -6.706 -7.338 10.796 1.00 84.06 90 GLU A O 1
ATOM 735 N N . HIS A 1 91 ? -8.330 -6.392 9.584 1.00 87.50 91 HIS A N 1
ATOM 736 C CA . HIS A 1 91 ? -7.658 -5.109 9.335 1.00 87.50 91 HIS A CA 1
ATOM 737 C C . HIS A 1 91 ? -6.290 -5.260 8.647 1.00 87.50 91 HIS A C 1
ATOM 739 O O . HIS A 1 91 ? -5.292 -4.645 9.051 1.00 87.50 91 HIS A O 1
ATOM 745 N N . ILE A 1 92 ? -6.246 -6.092 7.600 1.00 85.56 92 ILE A N 1
ATOM 746 C CA . ILE A 1 92 ? -5.023 -6.431 6.866 1.00 85.56 92 ILE A CA 1
ATOM 747 C C . ILE A 1 92 ? -5.037 -5.809 5.474 1.00 85.56 92 ILE A C 1
ATOM 749 O O . ILE A 1 92 ? -5.906 -6.098 4.654 1.00 85.56 92 ILE A O 1
ATOM 753 N N . LEU A 1 93 ? -4.029 -4.989 5.173 1.00 88.06 93 LEU A N 1
ATOM 754 C CA . LEU A 1 93 ? -3.804 -4.424 3.839 1.00 88.06 93 LEU A CA 1
ATOM 755 C C . LEU A 1 93 ? -2.472 -4.934 3.297 1.00 88.06 93 LEU A C 1
ATOM 757 O O . LEU A 1 93 ? -1.426 -4.637 3.868 1.00 88.06 93 LEU A O 1
ATOM 761 N N . GLY A 1 94 ? -2.520 -5.666 2.186 1.00 88.31 94 GLY A N 1
ATOM 762 C CA . GLY A 1 94 ? -1.356 -6.165 1.465 1.00 88.31 94 GLY A CA 1
ATOM 763 C C . GLY A 1 94 ? -1.174 -5.451 0.133 1.00 88.31 94 GLY A C 1
ATOM 764 O O . GLY A 1 94 ? -2.082 -5.426 -0.700 1.00 88.31 94 GLY A O 1
ATOM 765 N N . ILE A 1 95 ? 0.009 -4.887 -0.085 1.00 87.56 95 ILE A N 1
ATOM 766 C CA . ILE A 1 95 ? 0.374 -4.191 -1.320 1.00 87.56 95 ILE A CA 1
ATOM 767 C C . ILE A 1 95 ? 1.635 -4.835 -1.895 1.00 87.56 95 ILE A C 1
ATOM 769 O O . ILE A 1 95 ? 2.523 -5.279 -1.171 1.00 87.56 95 ILE A O 1
ATOM 773 N N . LYS A 1 96 ? 1.748 -4.854 -3.218 1.00 85.75 96 LYS A N 1
ATOM 774 C CA . LYS A 1 96 ? 2.949 -5.296 -3.921 1.00 85.75 96 LYS A CA 1
ATOM 775 C C . LYS A 1 96 ? 3.433 -4.250 -4.880 1.00 85.75 96 LYS A C 1
ATOM 777 O O . LYS A 1 96 ? 2.669 -3.765 -5.705 1.00 85.75 96 LYS A O 1
ATOM 782 N N . ILE A 1 97 ? 4.720 -3.947 -4.824 1.00 86.06 97 ILE A N 1
ATOM 783 C CA . ILE A 1 97 ? 5.337 -3.117 -5.851 1.00 86.06 97 ILE A CA 1
ATOM 784 C C . ILE A 1 97 ? 5.611 -4.015 -7.057 1.00 86.06 97 ILE A C 1
ATOM 786 O O . ILE A 1 97 ? 6.348 -5.000 -6.975 1.00 86.06 97 ILE A O 1
ATOM 790 N N . VAL A 1 98 ? 4.984 -3.676 -8.178 1.00 88.00 98 VAL A N 1
ATOM 791 C CA . VAL A 1 98 ? 5.110 -4.388 -9.456 1.00 88.00 98 VAL A CA 1
ATOM 792 C C . VAL A 1 98 ? 5.992 -3.634 -10.455 1.00 88.00 98 VAL A C 1
ATOM 794 O O . VAL A 1 98 ? 6.414 -4.218 -11.449 1.00 88.00 98 VAL A O 1
ATOM 797 N N . GLY A 1 99 ? 6.315 -2.366 -10.184 1.00 86.62 99 GLY A N 1
ATOM 798 C CA . GLY A 1 99 ? 7.148 -1.525 -11.045 1.00 86.62 99 GLY A CA 1
ATOM 799 C C . GLY A 1 99 ? 7.489 -0.173 -10.413 1.00 86.62 99 GLY A C 1
ATOM 800 O O . GLY A 1 99 ? 7.172 0.079 -9.252 1.00 86.62 99 GLY A O 1
ATOM 801 N N . GLY A 1 100 ? 8.144 0.694 -11.182 1.00 85.56 100 GLY A N 1
ATOM 802 C CA . GLY A 1 100 ? 8.638 2.003 -10.742 1.00 85.56 100 GLY A CA 1
ATOM 803 C C . GLY A 1 100 ? 10.137 2.167 -10.991 1.00 85.56 100 GLY A C 1
ATOM 804 O O . GLY A 1 100 ? 10.805 1.244 -11.461 1.00 85.56 100 GLY A O 1
ATOM 805 N N . ASP A 1 101 ? 10.669 3.338 -10.653 1.00 82.88 101 ASP A N 1
ATOM 806 C CA . ASP A 1 101 ? 12.083 3.706 -10.835 1.00 82.88 101 ASP A CA 1
ATOM 807 C C . ASP A 1 101 ? 12.917 3.525 -9.553 1.00 82.88 101 ASP A C 1
ATOM 809 O O . ASP A 1 101 ? 14.000 4.090 -9.388 1.00 82.88 101 ASP A O 1
ATOM 813 N N . HIS A 1 102 ? 12.426 2.693 -8.632 1.00 72.81 102 HIS A N 1
ATOM 814 C CA . HIS A 1 102 ? 13.095 2.405 -7.369 1.00 72.81 102 HIS A CA 1
ATOM 815 C C . HIS A 1 102 ? 14.417 1.661 -7.580 1.00 72.81 102 HIS A C 1
ATOM 817 O O . HIS A 1 102 ? 14.458 0.566 -8.143 1.00 72.81 102 HIS A O 1
ATOM 823 N N . ARG A 1 103 ? 15.506 2.189 -7.006 1.00 64.31 103 ARG A N 1
ATOM 824 C CA . ARG A 1 103 ? 16.800 1.479 -6.915 1.00 64.31 103 ARG A CA 1
ATOM 825 C C . ARG A 1 103 ? 16.718 0.216 -6.044 1.00 64.31 103 ARG A C 1
ATOM 827 O O . ARG A 1 103 ? 17.486 -0.722 -6.245 1.00 64.31 103 ARG A O 1
ATOM 834 N N . LEU A 1 104 ? 15.796 0.197 -5.076 1.00 59.31 104 LEU A N 1
ATOM 835 C CA . LEU A 1 104 ? 15.524 -0.929 -4.181 1.00 59.31 104 LEU A CA 1
ATOM 836 C C . LEU A 1 104 ? 14.292 -1.702 -4.665 1.00 59.31 104 LEU A C 1
ATOM 838 O O . LEU A 1 104 ? 13.206 -1.141 -4.785 1.00 59.31 104 LEU A O 1
ATOM 842 N N . LYS A 1 105 ? 14.441 -3.012 -4.886 1.00 62.06 105 LYS A N 1
ATOM 843 C CA . LYS A 1 105 ? 13.329 -3.904 -5.250 1.00 62.06 105 LYS A CA 1
ATOM 844 C C . LYS A 1 105 ? 12.569 -4.347 -4.001 1.00 62.06 105 LYS A C 1
ATOM 846 O O . LYS A 1 105 ? 12.704 -5.488 -3.556 1.00 62.06 105 LYS A O 1
ATOM 851 N N . VAL A 1 106 ? 11.781 -3.442 -3.427 1.00 59.25 106 VAL A N 1
ATOM 852 C CA . VAL A 1 106 ? 10.794 -3.818 -2.408 1.00 59.25 106 VAL A CA 1
ATOM 853 C C . VAL A 1 106 ? 9.696 -4.615 -3.101 1.00 59.25 106 VAL A C 1
ATOM 855 O O . VAL A 1 106 ? 9.224 -4.216 -4.158 1.00 59.25 106 VAL A O 1
ATOM 858 N N . ARG A 1 107 ? 9.348 -5.787 -2.564 1.00 57.03 107 ARG A N 1
ATOM 859 C CA . ARG A 1 107 ? 8.378 -6.682 -3.208 1.00 57.03 107 ARG A CA 1
ATOM 860 C C . ARG A 1 107 ? 6.984 -6.536 -2.645 1.00 57.03 107 ARG A C 1
ATOM 862 O O . ARG A 1 107 ? 6.045 -6.481 -3.418 1.00 57.03 107 ARG A O 1
ATOM 869 N N . ALA A 1 108 ? 6.844 -6.515 -1.332 1.00 58.59 108 ALA A N 1
ATOM 870 C CA . ALA A 1 108 ? 5.543 -6.553 -0.701 1.00 58.59 108 ALA A CA 1
ATOM 871 C C . ALA A 1 108 ? 5.570 -5.812 0.627 1.00 58.59 108 ALA A C 1
ATOM 873 O O . ALA A 1 108 ? 6.623 -5.513 1.193 1.00 58.59 108 ALA A O 1
ATOM 874 N N . PHE A 1 109 ? 4.367 -5.520 1.062 1.00 66.19 109 PHE A N 1
ATOM 875 C CA . PHE A 1 109 ? 4.000 -4.531 2.037 1.00 66.19 109 PHE A CA 1
ATOM 876 C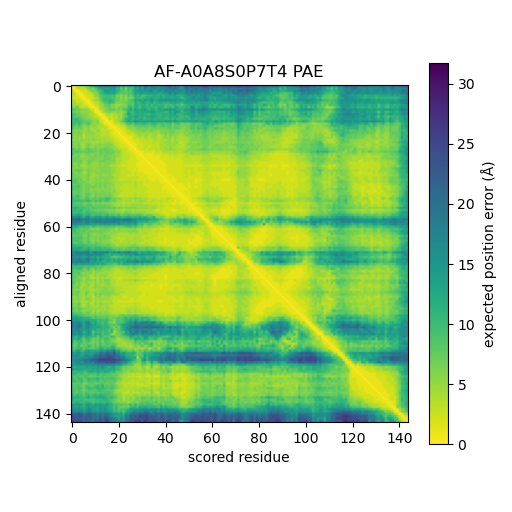 C . PHE A 1 109 ? 2.760 -5.089 2.724 1.00 66.19 109 PHE A C 1
ATOM 878 O O . PHE A 1 109 ? 1.856 -5.575 2.041 1.00 66.19 109 PHE A O 1
ATOM 885 N N . LEU A 1 110 ? 2.757 -5.100 4.050 1.00 62.66 110 LEU A N 1
ATOM 886 C CA . LEU A 1 110 ? 1.667 -5.666 4.819 1.00 62.66 110 LEU A CA 1
ATOM 887 C C . LEU A 1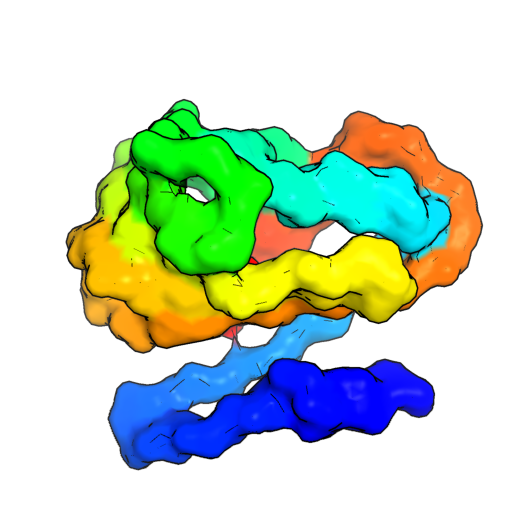 110 ? 1.476 -4.845 6.080 1.00 62.66 110 LEU A C 1
ATOM 889 O O . LEU A 1 110 ? 2.393 -4.722 6.894 1.00 62.66 110 LEU A O 1
ATOM 893 N N . TYR A 1 111 ? 0.256 -4.358 6.257 1.00 68.75 111 TYR A N 1
ATOM 894 C CA . TYR A 1 111 ? -0.164 -3.678 7.468 1.00 68.75 111 TYR A CA 1
ATOM 895 C C . TYR A 1 111 ? -1.115 -4.529 8.273 1.00 68.75 111 TYR A C 1
ATOM 897 O O . TYR A 1 111 ? -2.017 -5.147 7.714 1.00 68.75 111 TYR A O 1
ATOM 905 N N . HIS A 1 112 ? -0.956 -4.453 9.587 1.00 61.66 112 HIS A N 1
ATOM 906 C CA . HIS A 1 112 ? -1.899 -4.978 10.555 1.00 61.66 112 HIS A CA 1
ATOM 907 C C . HIS A 1 112 ? -1.979 -4.003 11.734 1.00 61.66 112 HIS A C 1
ATOM 909 O O . HIS A 1 112 ? -0.947 -3.508 12.202 1.00 61.66 112 HIS A O 1
ATOM 915 N N . PHE A 1 113 ? -3.192 -3.715 12.211 1.00 67.50 113 PHE A N 1
ATOM 916 C CA . PHE A 1 113 ? -3.437 -2.722 13.258 1.00 67.50 113 PHE A CA 1
ATOM 917 C C . PHE A 1 113 ? -4.086 -3.356 14.485 1.00 67.50 113 PHE A C 1
ATOM 919 O O . PHE A 1 113 ? -5.081 -4.062 14.385 1.00 67.50 113 PHE A O 1
ATOM 926 N N . VAL A 1 114 ? -3.533 -3.054 15.659 1.00 58.00 114 VAL A N 1
ATOM 927 C CA . VAL A 1 114 ? -4.096 -3.408 16.969 1.00 58.00 114 VAL A CA 1
ATOM 928 C C . VAL A 1 114 ? -4.109 -2.136 17.808 1.00 58.00 114 VAL A C 1
ATOM 930 O O . VAL A 1 114 ? -3.128 -1.387 17.791 1.00 58.00 114 VAL A O 1
ATOM 933 N N . CYS A 1 115 ? -5.220 -1.841 18.483 1.00 57.44 115 CYS A N 1
ATOM 934 C CA . CYS A 1 115 ? -5.441 -0.503 19.023 1.00 57.44 115 CYS A CA 1
ATOM 935 C C . CYS A 1 115 ? -6.231 -0.475 20.338 1.00 57.44 115 CYS A C 1
ATOM 937 O O . CYS A 1 115 ? -7.077 -1.334 20.581 1.00 57.44 115 CYS A O 1
ATOM 939 N N . SER A 1 116 ? -5.949 0.553 21.146 1.00 53.03 116 SER A N 1
ATOM 940 C CA . SER A 1 116 ? -6.635 0.906 22.394 1.00 53.03 116 SER A CA 1
ATOM 941 C C . SER A 1 116 ? -6.729 2.440 22.529 1.00 53.03 116 SER A C 1
ATOM 943 O O . SER A 1 116 ? -5.751 3.147 22.282 1.00 53.03 116 SER A O 1
ATOM 945 N N . ASP A 1 117 ? -7.906 2.920 22.954 1.00 59.47 117 ASP A N 1
ATOM 946 C CA . ASP A 1 117 ? -8.289 4.310 23.304 1.00 59.47 117 ASP A CA 1
ATOM 947 C C . ASP A 1 117 ? -8.528 5.321 22.158 1.00 59.47 117 ASP A C 1
ATOM 949 O O . ASP A 1 117 ? -8.313 5.016 20.998 1.00 59.47 117 ASP A O 1
ATOM 953 N N . LEU A 1 118 ? -9.065 6.519 22.458 1.00 56.84 118 LEU A N 1
ATOM 954 C CA . LEU A 1 118 ? -9.567 7.497 21.469 1.00 56.84 118 LEU A CA 1
ATOM 955 C C . LEU A 1 118 ? -8.549 8.592 21.072 1.00 56.84 118 LEU A C 1
ATOM 957 O O . LEU A 1 118 ? -8.047 9.323 21.925 1.00 56.84 118 LEU A O 1
ATOM 961 N N . LEU A 1 119 ? -8.372 8.809 19.762 1.00 63.81 119 LEU A N 1
ATOM 962 C CA . LEU A 1 119 ? -7.755 9.999 19.147 1.00 63.81 119 LEU A CA 1
ATOM 963 C C . LEU A 1 119 ? -8.566 10.437 17.912 1.00 63.81 119 LEU A C 1
ATOM 965 O O . LEU A 1 119 ? -9.275 9.629 17.311 1.00 63.81 119 LEU A O 1
ATOM 969 N N . SER A 1 120 ? -8.453 11.709 17.509 1.00 74.94 120 SER A N 1
ATOM 970 C CA . SER A 1 120 ? -9.103 12.228 16.294 1.00 74.94 120 SER A CA 1
ATOM 971 C C . SER A 1 120 ? -8.385 11.786 15.006 1.00 74.94 120 SER A C 1
ATOM 973 O O . SER A 1 120 ? -7.181 11.516 15.000 1.00 74.94 120 SER A O 1
ATOM 975 N N . LEU A 1 121 ? -9.112 11.763 13.879 1.00 76.00 121 LEU A N 1
ATOM 976 C CA . LEU A 1 121 ? -8.584 11.406 12.549 1.00 76.00 121 LEU A CA 1
ATOM 977 C C . LEU A 1 121 ? -7.360 12.236 12.133 1.00 76.00 121 LEU A C 1
ATOM 979 O O . LEU A 1 121 ? -6.427 11.702 11.538 1.00 76.00 121 LEU A O 1
ATOM 983 N N . GLU A 1 122 ? -7.334 13.530 12.450 1.00 78.62 122 GLU A N 1
ATOM 984 C CA . GLU A 1 122 ? -6.210 14.411 12.106 1.00 78.62 122 GLU A CA 1
ATOM 985 C C . GLU A 1 122 ? -4.928 14.042 12.859 1.00 78.62 122 GLU A C 1
ATOM 987 O O . GLU A 1 122 ? -3.836 14.017 12.276 1.00 78.62 122 GLU A O 1
ATOM 992 N N . VAL A 1 123 ? -5.061 13.687 14.141 1.00 78.31 123 VAL A N 1
ATOM 993 C CA . VAL A 1 123 ? -3.934 13.205 14.945 1.00 78.31 123 VAL A CA 1
ATOM 994 C C . VAL A 1 123 ? -3.441 11.869 14.393 1.00 78.31 123 VAL A C 1
ATOM 996 O O . VAL A 1 123 ? -2.234 11.681 14.259 1.00 78.31 123 VAL A O 1
ATOM 999 N N . ILE A 1 124 ? -4.345 10.979 13.973 1.00 81.50 124 ILE A N 1
ATOM 1000 C CA . ILE A 1 124 ? -3.983 9.695 13.353 1.00 81.50 124 ILE A CA 1
ATOM 1001 C C . ILE A 1 124 ? -3.187 9.910 12.063 1.00 81.50 124 ILE A C 1
ATOM 1003 O O . ILE A 1 124 ? -2.112 9.331 11.916 1.00 81.50 124 ILE A O 1
ATOM 1007 N N . TYR A 1 125 ? -3.641 10.778 11.153 1.00 83.62 125 TYR A N 1
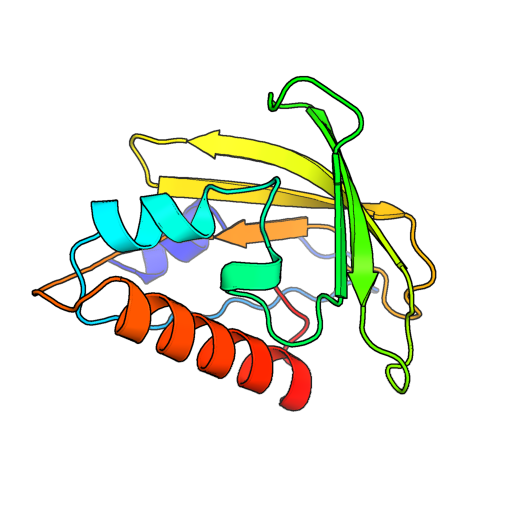ATOM 1008 C CA . TYR A 1 125 ? -2.882 11.081 9.934 1.00 83.62 125 TYR A CA 1
ATOM 1009 C C . TYR A 1 125 ? -1.500 11.661 10.240 1.00 83.62 125 TYR A C 1
ATOM 1011 O O . TYR A 1 125 ? -0.532 11.330 9.558 1.00 83.62 125 TYR A O 1
ATOM 1019 N N . THR A 1 126 ? -1.387 12.495 11.273 1.00 81.12 126 THR A N 1
ATOM 1020 C CA . THR A 1 126 ? -0.104 13.067 11.700 1.00 81.12 126 THR A CA 1
ATOM 1021 C C . THR A 1 126 ? 0.830 11.994 12.260 1.00 81.12 126 THR A C 1
ATOM 1023 O O . THR A 1 126 ? 1.991 11.921 11.857 1.00 81.12 126 THR A O 1
ATOM 1026 N N . LEU A 1 127 ? 0.323 11.113 13.125 1.00 80.56 127 LEU A N 1
ATOM 1027 C CA . LEU A 1 127 ? 1.087 9.999 13.688 1.00 80.56 127 LEU A CA 1
ATOM 1028 C C . LEU A 1 127 ? 1.534 9.010 12.610 1.00 80.56 127 LEU A C 1
ATOM 1030 O O . LEU A 1 127 ? 2.693 8.600 12.611 1.00 80.56 127 LEU A O 1
ATOM 1034 N N . LEU A 1 128 ? 0.653 8.671 11.666 1.00 82.19 128 LEU A N 1
ATOM 1035 C CA . LEU A 1 128 ? 0.998 7.817 10.531 1.00 82.19 128 LEU A CA 1
ATOM 1036 C C . LEU A 1 128 ? 2.068 8.479 9.659 1.00 82.19 128 LEU A C 1
ATOM 1038 O O . LEU A 1 128 ? 3.062 7.836 9.334 1.00 82.19 128 LEU A O 1
ATOM 1042 N N . LYS A 1 129 ? 1.939 9.777 9.351 1.00 83.50 129 LYS A N 1
ATOM 1043 C CA . LYS A 1 129 ? 2.966 10.503 8.588 1.00 83.50 129 LYS A CA 1
ATOM 1044 C C . LYS A 1 129 ? 4.320 10.478 9.282 1.00 83.50 129 LYS A C 1
ATOM 1046 O O . LYS A 1 129 ? 5.323 10.227 8.624 1.00 83.50 129 LYS A O 1
ATOM 1051 N N . LEU A 1 130 ? 4.356 10.720 10.590 1.00 79.25 130 LEU A N 1
ATOM 1052 C CA . LEU A 1 130 ? 5.594 10.656 11.367 1.00 79.25 130 LEU A CA 1
ATOM 1053 C C . LEU A 1 130 ? 6.180 9.243 11.358 1.00 79.25 130 LEU A C 1
ATOM 1055 O O . LEU A 1 130 ? 7.363 9.090 11.072 1.00 79.25 130 LEU A O 1
ATOM 1059 N N . LEU A 1 131 ? 5.352 8.219 11.582 1.00 79.12 131 LEU A N 1
ATOM 1060 C CA . LEU A 1 131 ? 5.770 6.819 11.529 1.00 79.12 131 LEU A CA 1
ATOM 1061 C C . LEU A 1 131 ? 6.411 6.485 10.177 1.00 79.12 131 LEU A C 1
ATOM 1063 O O . LEU A 1 131 ? 7.550 6.028 10.135 1.00 79.12 131 LEU A O 1
ATOM 1067 N N . PHE A 1 132 ? 5.720 6.767 9.073 1.00 75.75 132 PHE A N 1
ATOM 1068 C CA . PHE A 1 132 ? 6.232 6.483 7.734 1.00 75.75 132 PHE A CA 1
ATOM 1069 C C . PHE A 1 132 ? 7.461 7.323 7.373 1.00 75.75 132 PHE A C 1
ATOM 1071 O O . PHE A 1 132 ? 8.347 6.817 6.690 1.00 75.75 132 PHE A O 1
ATOM 1078 N N . ALA A 1 133 ? 7.570 8.565 7.859 1.00 74.12 133 ALA A N 1
ATOM 1079 C CA . ALA A 1 133 ? 8.780 9.370 7.682 1.00 74.12 133 ALA A CA 1
ATOM 1080 C C . ALA A 1 133 ? 9.972 8.724 8.393 1.00 74.12 133 ALA A C 1
ATOM 1082 O O . ALA A 1 133 ? 11.031 8.564 7.790 1.00 74.12 133 ALA A O 1
ATOM 1083 N N . THR A 1 134 ? 9.793 8.322 9.655 1.00 67.12 134 THR A N 1
ATOM 1084 C CA . THR A 1 134 ? 10.845 7.669 10.437 1.00 67.12 134 THR A CA 1
ATOM 1085 C C . THR A 1 134 ? 11.296 6.374 9.775 1.00 67.12 134 THR A C 1
ATOM 1087 O O . THR A 1 134 ? 12.496 6.181 9.639 1.00 67.12 134 THR A O 1
ATOM 1090 N N . LEU A 1 135 ? 10.368 5.540 9.294 1.00 69.75 135 LEU A N 1
ATOM 1091 C CA . LEU A 1 135 ? 10.692 4.294 8.588 1.00 69.75 135 LEU A CA 1
ATOM 1092 C C . LEU A 1 135 ? 11.562 4.524 7.345 1.00 69.75 135 LEU A C 1
ATOM 1094 O O . LEU A 1 135 ? 12.540 3.814 7.132 1.00 69.75 135 LEU A O 1
ATOM 1098 N N . ILE A 1 136 ? 11.232 5.542 6.545 1.00 67.44 136 ILE A N 1
ATOM 1099 C CA . ILE A 1 136 ? 12.003 5.892 5.344 1.00 67.44 136 ILE A CA 1
ATOM 1100 C C . ILE A 1 136 ? 13.410 6.384 5.721 1.00 67.44 136 ILE A C 1
ATOM 1102 O O . ILE A 1 136 ? 14.386 5.986 5.087 1.00 67.44 136 ILE A O 1
ATOM 1106 N N . ILE A 1 137 ? 13.527 7.228 6.753 1.00 63.38 137 ILE A N 1
ATOM 1107 C CA . ILE A 1 137 ? 14.803 7.836 7.170 1.00 63.38 137 ILE A CA 1
ATOM 1108 C C . ILE A 1 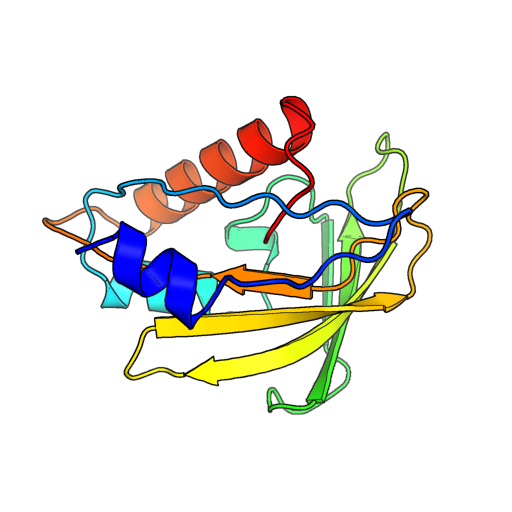137 ? 15.732 6.815 7.838 1.00 63.38 137 ILE A C 1
ATOM 1110 O O . ILE A 1 137 ? 16.940 6.855 7.618 1.00 63.38 137 ILE A O 1
ATOM 1114 N N . THR A 1 138 ? 15.199 5.891 8.642 1.00 61.19 138 THR A N 1
ATOM 1115 C CA . THR A 1 138 ? 16.014 4.907 9.376 1.00 61.19 138 THR A CA 1
ATOM 1116 C C . THR A 1 138 ? 16.508 3.757 8.502 1.00 61.19 138 THR A C 1
ATOM 1118 O O . THR A 1 138 ? 17.194 2.867 9.001 1.00 61.19 138 THR A O 1
ATOM 1121 N N . GLY A 1 139 ? 16.169 3.740 7.208 1.00 53.75 139 GLY A N 1
ATOM 1122 C CA . GLY A 1 139 ? 16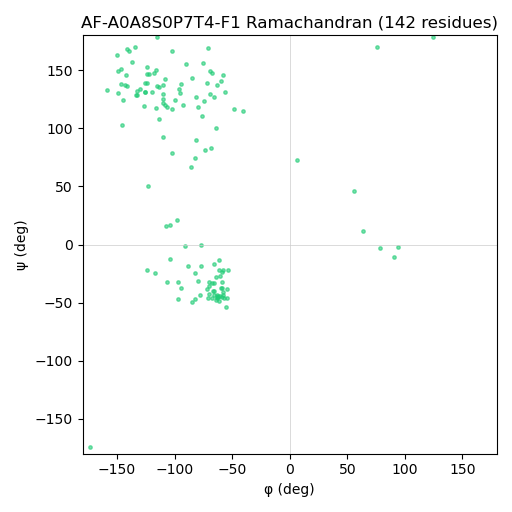.580 2.674 6.297 1.00 53.75 139 GLY A CA 1
ATOM 1123 C C . GLY A 1 139 ? 16.007 1.306 6.674 1.00 53.75 139 GLY A C 1
ATOM 1124 O O . GLY A 1 139 ? 16.425 0.292 6.113 1.00 53.75 139 GLY A O 1
ATOM 1125 N N . GLN A 1 140 ? 15.036 1.260 7.596 1.00 54.12 140 GLN A N 1
ATOM 1126 C CA . GLN A 1 140 ? 14.184 0.097 7.753 1.00 54.12 140 GLN A CA 1
ATOM 1127 C C . GLN A 1 140 ? 13.417 -0.001 6.448 1.00 54.12 140 GLN A C 1
ATOM 1129 O O . GLN A 1 140 ? 12.503 0.788 6.215 1.00 54.12 140 GLN A O 1
ATOM 1134 N N . VAL A 1 141 ? 13.874 -0.908 5.570 1.00 44.00 141 VAL A N 1
ATOM 1135 C CA . VAL A 1 141 ? 13.237 -1.195 4.286 1.00 44.00 141 VAL A CA 1
ATOM 1136 C C . VAL A 1 141 ? 11.758 -1.190 4.551 1.00 44.00 141 VAL A C 1
ATOM 1138 O O . VAL A 1 141 ? 11.262 -1.965 5.372 1.00 44.00 141 VAL A O 1
ATOM 1141 N N . LEU A 1 142 ? 11.130 -0.207 3.926 1.00 35.91 142 LEU A N 1
ATOM 1142 C CA . LEU A 1 142 ? 9.737 0.084 4.080 1.00 35.91 142 LEU A CA 1
ATOM 1143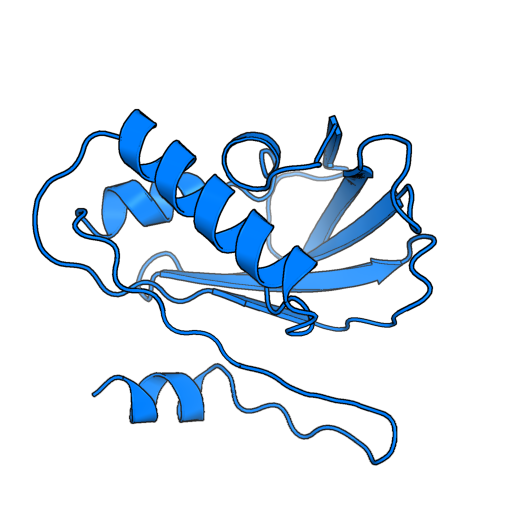 C C . LEU A 1 142 ? 9.031 -1.265 3.909 1.00 35.91 142 LEU A C 1
ATOM 1145 O O . LEU A 1 142 ? 9.217 -1.963 2.914 1.00 35.91 142 LEU A O 1
ATOM 1149 N N . ILE A 1 143 ? 8.372 -1.698 4.970 1.00 32.34 143 ILE A N 1
ATOM 1150 C CA . ILE A 1 143 ? 7.289 -2.658 4.915 1.00 32.34 143 ILE A CA 1
ATOM 1151 C C . ILE A 1 143 ? 6.105 -1.784 5.264 1.00 32.34 143 ILE A C 1
ATOM 1153 O O . ILE A 1 143 ? 5.921 -1.364 6.402 1.00 32.34 143 ILE A O 1
ATOM 1157 N N . ILE A 1 144 ? 5.522 -1.297 4.181 1.00 37.00 144 ILE A N 1
ATOM 1158 C CA . ILE A 1 144 ? 4.372 -0.421 4.067 1.00 37.00 144 ILE A CA 1
ATOM 1159 C C . ILE A 1 144 ? 3.193 -1.312 3.709 1.00 37.00 144 ILE A C 1
ATOM 1161 O O . ILE A 1 144 ? 2.483 -0.981 2.742 1.00 37.00 144 ILE A O 1
#

Secondary structure (DSSP, 8-state):
-HHHHHHHHS-----TT----------SS-HHHHHHHHT-TT-GGGTSTTEEEEEE-SSSSTT-EEEEEEPTTSS--EEEEEEEEEETTTTEEEEEEEEES-SS---EEEEE----S---HHHHHHHHHHHHHHHHHTT-----

pLDDT: mean 76.95, std 13.28, range [32.34, 93.5]

Solvent-accessible surface area (backbone atoms only — not comparable to full-atom values): 8441 Å² total; per-residue (Å²): 113,68,68,60,52,46,60,71,74,61,63,75,86,62,53,101,92,47,85,82,72,85,86,89,77,86,52,62,24,47,47,70,64,54,41,68,57,67,68,36,80,69,49,52,56,67,35,37,62,57,45,68,46,60,47,64,80,53,84,88,43,80,68,29,41,31,43,37,30,39,41,89,92,53,91,37,53,42,37,28,34,28,33,72,41,79,38,84,87,73,43,32,40,28,34,28,48,80,50,58,59,51,90,64,88,60,55,61,20,60,43,74,70,71,55,55,57,85,59,56,71,70,59,50,31,51,51,40,21,51,52,48,44,50,34,63,72,70,64,48,62,70,64,87